Protein AF-A0A8T5R5Z3-F1 (afdb_monomer_lite)

Radius of gyration: 18.62 Å; chains: 1; bounding box: 39×28×59 Å

Secondary structure (DSSP, 8-state):
--GGGT-TT-----SPP-HHHHSPSS-HHHHHHHHH-S--TTTHHHHHHHHHHHHHHHHHS--EEEE--GGGT--TEEEE--HHHHHHHHHHHHHHHHHHTS-HHHHHHHHHHTTPPP-EEEEEEEEEEEEEETTTEEEEEEEEEEEEEEEE-

Sequence (153 aa):
MNEKNMFPDYQPKINPDSLEDYLKKPSEVYKILEEIGEPNINNLKTIVTNFLKHKNAAKNNPGSAQKGNVAIGADEDQYFPSEDELLVSELGKLILRVTGSYSKQQMKILKLKHQIKSQRLSYPEITFRHVDVMGSGRFFYAEKATLETKIEL

Structure (mmCIF, N/CA/C/O backbone):
data_AF-A0A8T5R5Z3-F1
#
_entry.id   AF-A0A8T5R5Z3-F1
#
loop_
_atom_site.group_PDB
_atom_site.i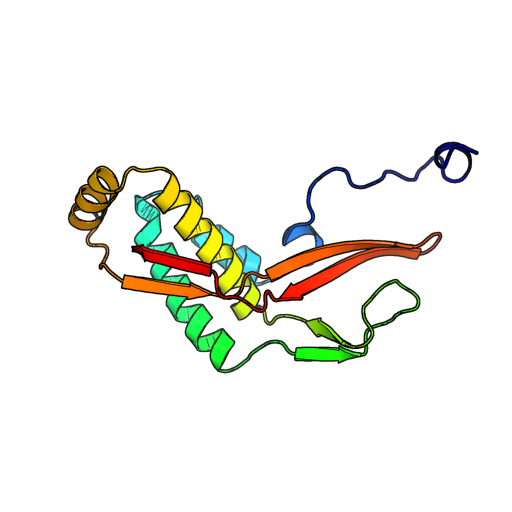d
_atom_site.type_symbol
_atom_site.label_atom_id
_atom_site.label_alt_id
_atom_site.label_comp_id
_atom_site.label_asym_id
_atom_site.label_entity_id
_atom_site.label_seq_id
_atom_site.pdbx_PDB_ins_code
_atom_site.Cartn_x
_atom_site.Cartn_y
_atom_site.Cartn_z
_atom_site.occupancy
_atom_site.B_iso_or_equiv
_atom_site.auth_seq_id
_atom_site.a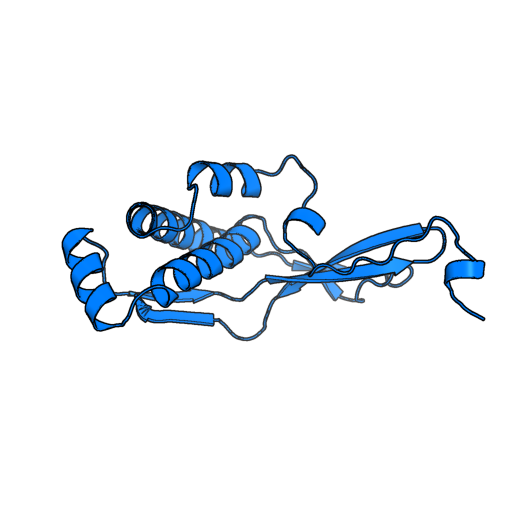uth_comp_id
_atom_site.auth_asym_id
_atom_site.auth_atom_id
_atom_site.pdbx_PDB_model_num
ATOM 1 N N . MET A 1 1 ? 0.159 12.268 -38.361 1.00 50.22 1 MET A N 1
ATOM 2 C CA . MET A 1 1 ? -0.213 10.847 -38.543 1.00 50.22 1 MET A CA 1
ATOM 3 C C . MET A 1 1 ? -0.906 10.396 -37.270 1.00 50.22 1 MET A C 1
ATOM 5 O O . MET A 1 1 ? -0.340 10.623 -36.213 1.00 50.22 1 MET A O 1
ATOM 9 N N . ASN A 1 2 ? -2.113 9.830 -37.347 1.00 51.88 2 ASN A N 1
ATOM 10 C CA . ASN A 1 2 ? -2.764 9.238 -36.173 1.00 51.88 2 ASN A CA 1
ATOM 11 C C . ASN A 1 2 ? -2.023 7.952 -35.792 1.00 51.88 2 ASN A C 1
ATOM 13 O O . ASN A 1 2 ? -1.857 7.087 -36.648 1.00 51.88 2 ASN A O 1
ATOM 17 N N . GLU A 1 3 ? -1.609 7.808 -34.533 1.00 52.06 3 GLU A N 1
ATOM 18 C CA . GLU A 1 3 ? -0.899 6.625 -34.008 1.00 52.06 3 GLU A CA 1
ATOM 19 C C . GLU A 1 3 ? -1.656 5.311 -34.283 1.00 52.06 3 GLU A C 1
ATOM 21 O O . GLU A 1 3 ? -1.045 4.290 -34.597 1.00 52.06 3 GLU A O 1
ATOM 26 N N . LYS A 1 4 ? -2.996 5.370 -34.319 1.00 52.75 4 LYS A N 1
ATOM 27 C CA . LYS A 1 4 ? -3.882 4.266 -34.733 1.00 52.75 4 LYS A CA 1
ATOM 28 C C . LYS A 1 4 ? -3.589 3.689 -36.123 1.00 52.75 4 LYS A C 1
ATOM 30 O O . LYS A 1 4 ? -3.895 2.528 -36.360 1.00 52.75 4 LYS A O 1
ATOM 35 N N . ASN A 1 5 ? -3.020 4.473 -37.039 1.00 57.84 5 ASN A N 1
ATOM 36 C CA . ASN A 1 5 ? -2.734 4.013 -38.400 1.00 57.84 5 ASN A CA 1
ATOM 37 C C . ASN A 1 5 ? -1.408 3.242 -38.507 1.00 57.84 5 ASN A C 1
ATOM 39 O O . ASN A 1 5 ? -1.186 2.600 -39.528 1.00 57.84 5 ASN A O 1
ATOM 43 N N . MET A 1 6 ? -0.527 3.313 -37.500 1.00 63.00 6 MET A N 1
ATOM 44 C CA . MET A 1 6 ? 0.753 2.585 -37.494 1.00 63.00 6 MET A CA 1
ATOM 45 C C . MET A 1 6 ? 0.687 1.271 -36.712 1.00 63.00 6 MET A C 1
ATOM 47 O O . MET A 1 6 ? 1.393 0.330 -37.060 1.00 63.00 6 MET A O 1
ATOM 51 N N . PHE A 1 7 ? -0.182 1.182 -35.701 1.00 67.25 7 PHE A N 1
ATOM 52 C CA . PHE A 1 7 ? -0.329 -0.006 -34.858 1.00 67.25 7 PHE A CA 1
ATOM 53 C C . PHE A 1 7 ? -1.818 -0.308 -34.635 1.00 67.25 7 PHE A C 1
ATOM 55 O O . PHE A 1 7 ? -2.384 0.114 -33.626 1.00 67.25 7 PHE A O 1
ATOM 62 N N . PRO A 1 8 ? -2.482 -0.999 -35.579 1.00 68.00 8 PRO A N 1
ATOM 63 C CA . PRO A 1 8 ? -3.931 -1.211 -35.532 1.00 68.00 8 PRO A CA 1
ATOM 64 C C . PRO A 1 8 ? -4.389 -2.017 -34.307 1.00 68.00 8 PRO A C 1
ATOM 66 O O . PRO A 1 8 ? -5.505 -1.815 -33.831 1.00 68.00 8 PRO A O 1
ATOM 69 N N . ASP A 1 9 ? -3.510 -2.860 -33.757 1.00 72.94 9 ASP A N 1
ATOM 70 C CA . ASP A 1 9 ? -3.786 -3.685 -32.575 1.00 72.94 9 ASP A CA 1
ATOM 71 C C . ASP A 1 9 ? -3.396 -3.007 -31.250 1.00 72.94 9 ASP A C 1
ATOM 73 O O . ASP A 1 9 ? -3.651 -3.546 -30.171 1.00 72.94 9 ASP A O 1
ATOM 77 N N . TYR A 1 10 ? -2.772 -1.823 -31.294 1.00 75.44 10 TYR A N 1
ATOM 78 C CA . TYR A 1 10 ? -2.370 -1.120 -30.080 1.00 75.44 10 TYR A CA 1
ATOM 79 C C . TYR A 1 10 ? -3.583 -0.489 -29.390 1.00 75.44 10 TYR A C 1
ATOM 81 O O . TYR A 1 10 ? -4.276 0.369 -29.945 1.00 75.44 10 TYR A O 1
ATOM 89 N N . GLN A 1 11 ? -3.805 -0.891 -28.139 1.00 79.69 11 GLN A N 1
ATOM 90 C CA . GLN A 1 11 ? -4.804 -0.297 -27.261 1.00 79.69 11 GLN A CA 1
ATOM 91 C C . GLN A 1 11 ? -4.110 0.396 -26.077 1.00 79.69 11 GLN A C 1
ATOM 93 O O . GLN A 1 11 ? -3.530 -0.285 -25.216 1.00 79.69 11 GLN A O 1
ATOM 98 N N . PRO A 1 12 ? -4.149 1.741 -26.006 1.00 79.69 12 PRO A N 1
ATOM 99 C CA . PRO A 1 12 ? -3.591 2.461 -24.871 1.00 79.69 12 PRO A CA 1
ATOM 100 C C . PRO A 1 12 ? -4.374 2.115 -23.603 1.00 79.69 12 PRO A C 1
ATOM 102 O O . PRO A 1 12 ? -5.599 1.954 -23.631 1.00 79.69 12 PRO A O 1
ATOM 105 N N . LYS A 1 13 ? -3.671 1.997 -22.474 1.00 84.19 13 LYS A N 1
ATOM 106 C CA . LYS A 1 13 ? -4.328 1.825 -21.178 1.00 84.19 13 LYS A CA 1
ATOM 107 C C . LYS A 1 13 ? -4.964 3.156 -20.789 1.00 84.19 13 LYS A C 1
ATOM 109 O O . LYS A 1 13 ? -4.286 4.171 -20.696 1.00 84.19 13 LYS A O 1
ATOM 114 N N . ILE A 1 1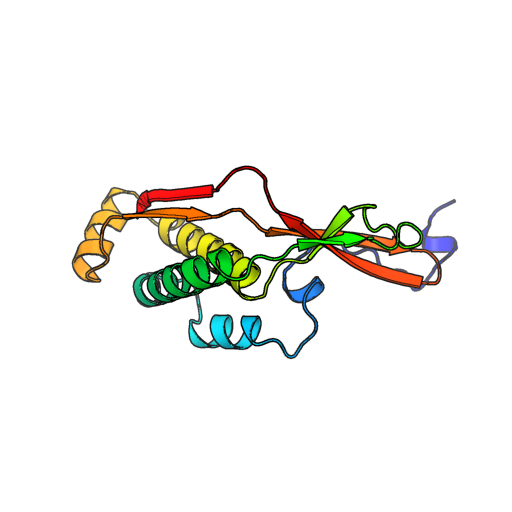4 ? -6.275 3.138 -20.571 1.00 84.56 14 ILE A N 1
ATOM 115 C CA . ILE A 1 14 ? -7.044 4.318 -20.139 1.00 84.56 14 ILE A CA 1
ATOM 116 C C . ILE A 1 14 ? -7.338 4.319 -18.636 1.00 84.56 14 ILE A C 1
ATOM 118 O O . ILE A 1 14 ? -7.691 5.351 -18.073 1.00 84.56 14 ILE A O 1
ATOM 122 N N . ASN A 1 15 ? -7.207 3.161 -17.989 1.00 87.12 15 ASN A N 1
ATOM 123 C CA . ASN A 1 15 ? -7.425 3.017 -16.556 1.00 87.12 15 ASN A CA 1
ATOM 124 C C . ASN A 1 15 ? -6.137 3.348 -15.789 1.00 87.12 15 ASN A C 1
ATOM 126 O O . ASN A 1 15 ? -5.055 3.099 -16.322 1.00 87.12 15 ASN A O 1
ATOM 130 N N . PRO A 1 16 ? -6.230 3.837 -14.540 1.00 88.94 16 PRO A N 1
ATOM 131 C CA . PRO A 1 16 ? -5.057 4.037 -13.695 1.00 88.94 16 PRO A CA 1
ATOM 132 C C . PRO A 1 16 ? -4.238 2.753 -13.520 1.00 88.94 16 PRO A C 1
ATOM 134 O O . PRO A 1 16 ? -4.798 1.652 -13.494 1.00 88.94 16 PRO A O 1
ATOM 137 N N . ASP A 1 17 ? -2.923 2.902 -13.375 1.00 93.00 17 ASP A N 1
ATOM 138 C CA . ASP A 1 17 ? -2.032 1.793 -13.042 1.00 93.00 17 ASP A CA 1
ATOM 139 C C . ASP A 1 17 ? -2.259 1.338 -11.602 1.00 93.00 17 ASP A C 1
ATOM 141 O O . ASP A 1 17 ? -2.442 2.138 -10.680 1.00 93.00 17 ASP A O 1
ATOM 145 N N . SER A 1 18 ? -2.270 0.025 -11.417 1.00 93.06 18 SER A N 1
ATOM 146 C CA . SER A 1 18 ? -2.660 -0.608 -10.166 1.00 93.06 18 SER A CA 1
ATOM 147 C C . SER A 1 18 ? -1.666 -1.682 -9.742 1.00 93.06 18 SER A C 1
ATOM 149 O O . SER A 1 18 ? -0.795 -2.099 -10.507 1.00 93.06 18 SER A O 1
ATOM 151 N N . LEU A 1 19 ? -1.837 -2.182 -8.517 1.00 94.06 19 LEU A N 1
ATOM 152 C CA . LEU A 1 19 ? -1.075 -3.328 -8.035 1.00 94.06 19 LEU A CA 1
ATOM 153 C C . LEU A 1 19 ? -1.223 -4.539 -8.974 1.00 94.06 19 LEU A C 1
ATOM 155 O O . LEU A 1 19 ? -0.255 -5.261 -9.170 1.00 94.06 19 LEU A O 1
ATOM 159 N N . GLU A 1 20 ? -2.408 -4.749 -9.561 1.00 91.88 20 GLU A N 1
ATOM 160 C CA . GLU A 1 20 ? -2.706 -5.821 -10.535 1.00 91.88 20 GLU A CA 1
ATOM 161 C C . GLU A 1 20 ? -1.895 -5.738 -11.817 1.00 91.88 20 GLU A C 1
ATOM 163 O O . GLU A 1 20 ? -1.594 -6.760 -12.429 1.00 91.88 20 GLU A O 1
ATOM 168 N N . ASP A 1 21 ? -1.516 -4.528 -12.203 1.00 92.06 21 ASP A N 1
ATOM 169 C CA . ASP A 1 21 ? -0.680 -4.318 -13.370 1.00 92.06 21 ASP A CA 1
ATOM 170 C C . ASP A 1 21 ? 0.799 -4.593 -13.071 1.00 92.06 21 ASP A C 1
ATOM 172 O O . ASP A 1 21 ? 1.528 -5.131 -13.906 1.00 92.06 21 ASP A O 1
ATOM 176 N N . TYR A 1 22 ? 1.240 -4.237 -11.862 1.00 93.75 22 TYR A N 1
ATOM 177 C CA . TYR A 1 22 ? 2.626 -4.385 -11.432 1.00 93.75 22 TYR A CA 1
ATOM 178 C C . TYR A 1 22 ? 2.974 -5.821 -11.005 1.00 93.75 22 TYR A C 1
ATOM 180 O O . TYR A 1 22 ? 3.994 -6.371 -11.426 1.00 93.75 22 TYR A O 1
ATOM 188 N N . LEU A 1 23 ? 2.138 -6.448 -10.172 1.00 92.00 23 LEU A N 1
ATOM 189 C CA . LEU A 1 23 ? 2.363 -7.801 -9.667 1.00 92.00 23 LEU A CA 1
ATOM 190 C C . LEU A 1 23 ? 1.730 -8.845 -10.589 1.00 92.00 23 LEU A C 1
ATOM 192 O O . LEU A 1 23 ? 0.518 -8.910 -10.779 1.00 92.00 23 LEU A O 1
ATOM 196 N N . LYS A 1 24 ? 2.555 -9.762 -11.094 1.00 82.44 24 LYS A N 1
ATOM 197 C CA . LYS A 1 24 ? 2.055 -10.950 -11.794 1.00 82.44 24 LYS A CA 1
ATOM 198 C C . LYS A 1 24 ? 1.504 -11.954 -10.782 1.00 82.44 24 LYS A C 1
ATOM 200 O O . LYS A 1 24 ? 2.117 -12.202 -9.746 1.00 82.44 24 LYS A O 1
ATOM 205 N N . LYS A 1 25 ? 0.366 -12.579 -11.094 1.00 74.31 25 LYS A N 1
ATOM 206 C CA . LYS A 1 25 ? -0.157 -13.701 -10.300 1.00 74.31 25 LYS A CA 1
ATOM 207 C C . LYS A 1 25 ? 0.676 -14.970 -10.560 1.00 74.31 25 LYS A C 1
ATOM 209 O O . LYS A 1 25 ? 1.035 -15.210 -11.715 1.00 74.31 25 LYS A O 1
ATOM 214 N N . PRO A 1 26 ? 0.930 -15.811 -9.540 1.00 81.31 26 PRO A N 1
ATOM 215 C CA . PRO A 1 26 ? 0.507 -15.683 -8.139 1.00 81.31 26 PRO A CA 1
ATOM 216 C C . PRO A 1 26 ? 1.490 -14.863 -7.271 1.00 81.31 26 PRO A C 1
ATOM 218 O O . PRO A 1 26 ? 2.698 -15.001 -7.416 1.00 81.31 26 PRO A O 1
ATOM 221 N N . SER A 1 27 ? 0.969 -14.073 -6.322 1.00 89.19 27 SER A N 1
ATOM 222 C CA . SER A 1 27 ? 1.746 -13.396 -5.263 1.00 89.19 27 SER A CA 1
ATOM 223 C C . SER A 1 27 ? 1.030 -13.543 -3.918 1.00 89.19 27 SER A C 1
ATOM 225 O O . SER A 1 27 ? -0.205 -13.557 -3.872 1.00 89.19 27 SER A O 1
ATOM 227 N N . GLU A 1 28 ? 1.795 -13.644 -2.827 1.00 90.44 28 GLU A N 1
ATOM 228 C CA . GLU A 1 28 ? 1.264 -13.694 -1.456 1.00 90.44 28 GLU A CA 1
ATOM 229 C C . GLU A 1 28 ? 0.493 -12.419 -1.092 1.00 90.44 28 GLU A C 1
ATOM 231 O O . GLU A 1 28 ? -0.461 -12.474 -0.316 1.00 90.44 28 GLU A O 1
ATOM 236 N N . VAL A 1 29 ? 0.828 -11.287 -1.723 1.00 93.19 29 VAL A N 1
ATOM 237 C CA . VAL A 1 29 ? 0.113 -10.017 -1.545 1.00 93.19 29 VAL A CA 1
ATOM 238 C C . VAL A 1 29 ? -1.375 -10.181 -1.863 1.00 93.19 29 VAL A C 1
ATOM 240 O O . VAL A 1 29 ? -2.219 -9.764 -1.072 1.00 93.19 29 VAL A O 1
ATOM 243 N N . TYR A 1 30 ? -1.718 -10.843 -2.975 1.00 92.94 30 TYR A N 1
ATOM 244 C CA . TYR A 1 30 ? -3.122 -11.068 -3.335 1.00 92.94 30 TYR A CA 1
ATOM 245 C C . TYR A 1 30 ? -3.832 -11.990 -2.359 1.00 92.94 30 TYR A C 1
ATOM 247 O O . TYR A 1 30 ? -4.961 -11.697 -1.986 1.00 92.94 30 TYR A O 1
ATOM 255 N N . LYS A 1 31 ? -3.169 -13.059 -1.903 1.00 92.38 31 LYS A N 1
ATOM 256 C CA . LYS A 1 31 ? -3.766 -13.995 -0.943 1.00 92.38 31 LYS A CA 1
ATOM 257 C C . LYS A 1 31 ? -4.162 -13.277 0.344 1.00 92.38 31 LYS A C 1
ATOM 259 O O . LYS A 1 31 ? -5.289 -13.412 0.801 1.00 92.38 31 LYS A O 1
ATOM 264 N N . ILE A 1 32 ? -3.267 -12.446 0.877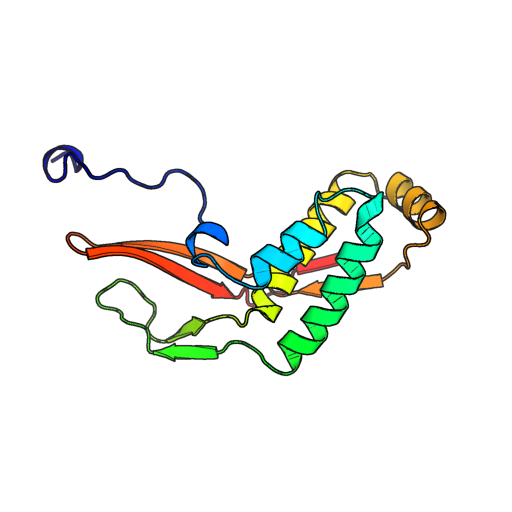 1.00 93.50 32 ILE A N 1
ATOM 265 C CA . ILE A 1 32 ? -3.522 -11.687 2.107 1.00 93.50 32 ILE A CA 1
ATOM 266 C C . ILE A 1 32 ? -4.647 -10.663 1.902 1.00 93.50 32 ILE A C 1
ATOM 268 O O . ILE A 1 32 ? -5.512 -10.519 2.765 1.00 93.50 32 ILE A O 1
ATOM 272 N N . LEU A 1 33 ? -4.664 -9.951 0.769 1.00 93.88 33 LEU A N 1
ATOM 273 C CA . LEU A 1 33 ? -5.735 -8.996 0.465 1.00 93.88 33 LEU A CA 1
ATOM 274 C C . LEU A 1 33 ? -7.098 -9.692 0.301 1.00 93.88 33 LEU A C 1
ATOM 276 O O . LEU A 1 33 ? -8.102 -9.183 0.800 1.00 93.88 33 LEU A O 1
ATOM 280 N N . GLU A 1 34 ? -7.136 -10.864 -0.335 1.00 92.56 34 GLU A N 1
ATOM 281 C CA . GLU A 1 34 ? -8.345 -11.683 -0.488 1.00 92.56 34 GLU A CA 1
ATOM 282 C C . GLU A 1 34 ? -8.850 -12.225 0.861 1.00 92.56 34 GLU A C 1
ATOM 284 O O . GLU A 1 34 ? -10.047 -12.141 1.137 1.00 92.56 34 GLU A O 1
ATOM 289 N N . GLU A 1 35 ? -7.959 -12.706 1.736 1.00 92.31 35 GLU A N 1
ATOM 290 C CA . GLU A 1 35 ? -8.301 -13.186 3.088 1.00 92.31 35 GLU A CA 1
ATOM 291 C C . GLU A 1 35 ? -8.916 -12.093 3.974 1.00 92.31 35 GLU A C 1
ATOM 293 O O . GLU A 1 35 ? -9.785 -12.363 4.806 1.00 92.31 35 GLU A O 1
ATOM 298 N N . ILE A 1 36 ? -8.470 -10.847 3.807 1.00 91.12 36 ILE A N 1
ATOM 299 C CA . ILE A 1 36 ? -9.011 -9.687 4.524 1.00 91.12 36 ILE A CA 1
ATOM 300 C C . ILE A 1 36 ? -10.408 -9.316 4.006 1.00 91.12 36 ILE A C 1
ATOM 302 O O . ILE A 1 36 ? -11.263 -8.886 4.790 1.00 91.12 36 ILE A O 1
ATOM 306 N N . GLY A 1 37 ? -10.643 -9.491 2.705 1.00 89.50 37 GLY A N 1
ATOM 307 C CA . GLY A 1 37 ? -11.912 -9.211 2.046 1.00 89.50 37 GLY A CA 1
ATOM 308 C C . GLY A 1 37 ? -12.207 -7.718 1.876 1.00 89.50 37 GLY A C 1
ATOM 309 O O . GLY A 1 37 ? -11.320 -6.864 1.870 1.00 89.50 37 GLY A O 1
ATOM 310 N N . GLU A 1 38 ? -13.489 -7.386 1.713 1.00 91.06 38 GLU A N 1
ATOM 311 C CA . GLU A 1 38 ? -13.902 -6.021 1.379 1.00 91.06 38 GLU A CA 1
ATOM 312 C C . GLU A 1 38 ? -13.592 -4.993 2.490 1.00 91.06 38 GLU A C 1
ATOM 314 O O . GLU A 1 38 ? -13.735 -5.291 3.686 1.00 91.06 38 GLU A O 1
ATOM 319 N N . PRO A 1 39 ? -13.243 -3.744 2.117 1.00 92.38 39 PRO A N 1
ATOM 320 C CA . PRO A 1 39 ? -13.003 -2.663 3.065 1.00 92.38 39 PRO A CA 1
ATOM 321 C C . PRO A 1 39 ? -14.314 -2.182 3.692 1.00 92.38 39 PRO A C 1
ATOM 323 O O . PRO A 1 39 ? -14.985 -1.289 3.178 1.00 92.38 39 PRO A O 1
ATOM 326 N N . ASN A 1 40 ? -14.652 -2.734 4.853 1.00 92.75 40 ASN A N 1
ATOM 327 C CA . ASN A 1 40 ? -15.790 -2.309 5.663 1.00 92.75 40 ASN A CA 1
ATOM 328 C C . ASN A 1 40 ? -15.402 -2.171 7.146 1.00 92.75 40 ASN A C 1
ATOM 330 O O . ASN A 1 40 ? -14.336 -2.610 7.585 1.00 92.75 40 ASN A O 1
ATOM 334 N N . ILE A 1 41 ? -16.285 -1.563 7.943 1.00 93.50 41 ILE A N 1
ATOM 335 C CA . ILE A 1 41 ? -16.023 -1.312 9.366 1.00 93.50 41 ILE A CA 1
ATOM 336 C C . ILE A 1 41 ? -15.844 -2.594 10.198 1.00 93.50 41 ILE A C 1
ATOM 338 O O . ILE A 1 41 ? -15.077 -2.585 11.161 1.00 93.50 41 ILE A O 1
ATOM 342 N N . ASN A 1 42 ? -16.490 -3.702 9.820 1.00 92.12 42 ASN A N 1
ATOM 343 C CA . ASN A 1 42 ? -16.353 -4.982 10.522 1.00 92.12 42 ASN A CA 1
ATOM 344 C C . ASN A 1 42 ? -14.946 -5.567 10.332 1.00 92.12 42 ASN A C 1
ATOM 346 O O . ASN A 1 42 ? -14.389 -6.138 11.268 1.00 92.12 42 ASN A O 1
ATOM 350 N N . ASN A 1 43 ? -14.352 -5.349 9.155 1.00 93.88 43 ASN A N 1
ATOM 351 C CA . ASN A 1 43 ? -13.012 -5.816 8.804 1.00 93.88 43 ASN A CA 1
ATOM 352 C C . ASN A 1 43 ? -11.900 -4.841 9.222 1.00 93.88 43 ASN A C 1
ATOM 354 O O . ASN A 1 43 ? -10.731 -5.221 9.227 1.00 93.88 43 ASN A O 1
ATOM 358 N N . LEU A 1 44 ? -12.225 -3.605 9.626 1.00 94.31 44 LEU A N 1
ATOM 359 C CA . LEU A 1 44 ? -11.232 -2.563 9.922 1.00 94.31 44 LEU A CA 1
ATOM 360 C C . LEU A 1 44 ? -10.181 -3.000 10.951 1.00 94.31 44 LEU A C 1
ATOM 362 O O . LEU A 1 44 ? -9.000 -2.706 10.788 1.00 94.31 44 LEU A O 1
ATOM 366 N N . LYS A 1 45 ? -10.584 -3.741 11.989 1.00 93.44 45 LYS A N 1
ATOM 367 C CA . LYS A 1 45 ? -9.645 -4.278 12.984 1.00 93.44 45 LYS A CA 1
ATOM 368 C C . LYS A 1 45 ? -8.634 -5.236 12.344 1.00 93.44 45 LYS A C 1
ATOM 370 O O . LYS A 1 45 ? -7.442 -5.112 12.605 1.00 93.44 45 LYS A O 1
ATOM 375 N N . THR A 1 46 ? -9.097 -6.137 11.481 1.00 94.88 46 THR A N 1
ATOM 376 C CA . THR A 1 46 ? -8.259 -7.094 10.743 1.00 94.88 46 THR A CA 1
ATOM 377 C C . THR A 1 46 ? -7.318 -6.385 9.771 1.00 94.88 46 THR A C 1
ATOM 379 O O . THR A 1 46 ? -6.127 -6.698 9.742 1.00 94.88 46 THR A O 1
ATOM 382 N N . ILE A 1 47 ? -7.819 -5.387 9.033 1.00 96.25 47 ILE A N 1
ATOM 383 C CA . ILE A 1 47 ? -7.008 -4.566 8.120 1.00 96.25 47 ILE A CA 1
ATOM 384 C C . ILE A 1 47 ? -5.878 -3.886 8.906 1.00 96.25 47 ILE A C 1
ATOM 386 O O . ILE A 1 47 ? -4.711 -3.978 8.537 1.00 96.25 47 ILE A O 1
ATOM 390 N N . VAL A 1 48 ? -6.207 -3.259 10.038 1.00 95.81 48 VAL A N 1
ATOM 391 C CA . VAL A 1 48 ? -5.244 -2.569 10.905 1.00 95.81 48 VAL A CA 1
ATOM 392 C C . VAL A 1 48 ? -4.209 -3.525 11.506 1.00 95.81 48 VAL A C 1
ATOM 394 O O . VAL A 1 48 ? -3.028 -3.185 11.578 1.00 95.81 48 VAL A O 1
ATOM 397 N N . THR A 1 49 ? -4.618 -4.717 11.943 1.00 95.12 49 THR A N 1
ATOM 398 C CA . THR A 1 49 ? -3.688 -5.719 12.480 1.00 95.12 49 THR A CA 1
ATOM 399 C C . THR A 1 49 ? -2.690 -6.178 11.419 1.00 95.12 49 THR A C 1
ATOM 401 O O . THR A 1 49 ? -1.490 -6.204 11.697 1.00 95.12 49 THR A O 1
ATOM 404 N N . ASN A 1 50 ? -3.156 -6.476 10.202 1.00 97.00 50 ASN A N 1
ATOM 405 C CA . ASN A 1 50 ? -2.269 -6.832 9.094 1.00 97.00 50 ASN A CA 1
ATOM 406 C C . ASN A 1 50 ? -1.362 -5.662 8.705 1.00 97.00 50 ASN A C 1
ATOM 408 O O . ASN A 1 50 ? -0.160 -5.855 8.548 1.00 97.00 50 ASN A O 1
ATOM 412 N N . PHE A 1 51 ? -1.894 -4.439 8.665 1.00 97.25 51 PHE A N 1
ATOM 413 C CA . PHE A 1 51 ? -1.101 -3.243 8.392 1.00 97.25 51 PHE A CA 1
ATOM 414 C C . PHE A 1 51 ? 0.075 -3.119 9.368 1.00 97.25 51 PHE A C 1
ATOM 416 O O . PHE A 1 51 ? 1.210 -2.930 8.947 1.00 97.25 51 PHE A O 1
ATOM 423 N N . LEU A 1 52 ? -0.164 -3.270 10.675 1.00 96.69 52 LEU A N 1
ATOM 424 C CA . LEU A 1 52 ? 0.895 -3.173 11.684 1.00 96.69 52 LEU A CA 1
ATOM 425 C C . LEU A 1 52 ? 1.918 -4.313 11.578 1.00 96.69 52 LEU A C 1
ATOM 427 O O . LEU A 1 52 ? 3.115 -4.075 11.745 1.00 96.69 52 LEU A O 1
ATOM 431 N N . LYS A 1 53 ? 1.460 -5.537 11.286 1.00 96.50 53 LYS A N 1
ATOM 432 C CA . LYS A 1 53 ? 2.327 -6.702 11.061 1.00 96.50 53 LYS A CA 1
ATOM 433 C C . LYS A 1 53 ? 3.278 -6.450 9.888 1.00 96.50 53 LYS A C 1
ATOM 435 O O . LYS A 1 53 ? 4.493 -6.514 10.069 1.00 96.50 53 LYS A O 1
ATOM 440 N N . HIS A 1 54 ? 2.728 -6.105 8.727 1.00 97.56 54 HIS A N 1
ATOM 441 C CA . HIS A 1 54 ? 3.502 -5.883 7.508 1.00 97.56 54 HIS A CA 1
ATOM 442 C C . HIS A 1 54 ? 4.331 -4.598 7.577 1.00 97.56 54 HIS A C 1
ATOM 444 O O . HIS A 1 54 ? 5.450 -4.576 7.085 1.00 97.56 54 HIS A O 1
ATOM 450 N N . LYS A 1 55 ? 3.887 -3.560 8.301 1.00 97.06 55 LYS A N 1
ATOM 451 C CA . LYS A 1 55 ? 4.698 -2.351 8.534 1.00 97.06 55 LYS A CA 1
ATOM 452 C C . LYS A 1 55 ? 5.998 -2.664 9.269 1.00 97.06 55 LYS A C 1
ATOM 454 O O . LYS A 1 55 ? 7.047 -2.125 8.923 1.00 97.06 55 LYS A O 1
ATOM 459 N N . ASN A 1 56 ? 5.944 -3.537 10.271 1.00 96.38 56 ASN A N 1
ATOM 460 C CA . ASN A 1 56 ? 7.149 -3.964 10.978 1.00 96.38 56 ASN A CA 1
ATOM 461 C C . ASN A 1 56 ? 8.052 -4.831 10.092 1.00 96.38 56 ASN A C 1
ATOM 463 O O . ASN A 1 56 ? 9.269 -4.668 10.134 1.00 96.38 56 ASN A O 1
ATOM 467 N N . ALA A 1 57 ? 7.471 -5.715 9.279 1.00 96.31 57 ALA A N 1
ATOM 468 C CA . ALA A 1 57 ? 8.224 -6.554 8.351 1.00 96.31 57 ALA A CA 1
ATOM 469 C C . ALA A 1 57 ? 8.909 -5.724 7.247 1.00 96.31 57 ALA A C 1
ATOM 471 O O . ALA A 1 57 ? 10.122 -5.830 7.081 1.00 96.31 57 ALA A O 1
ATOM 472 N N . ALA A 1 58 ? 8.188 -4.788 6.623 1.00 96.00 58 ALA A N 1
ATOM 473 C CA . ALA A 1 58 ? 8.707 -3.830 5.645 1.00 96.00 58 ALA A CA 1
ATOM 474 C C . ALA A 1 58 ? 9.865 -2.984 6.192 1.00 96.00 58 ALA A C 1
ATOM 476 O O . ALA A 1 58 ? 10.806 -2.673 5.472 1.00 96.00 58 ALA A O 1
ATOM 477 N N . LYS A 1 59 ? 9.831 -2.621 7.481 1.00 94.69 59 LYS A N 1
ATOM 478 C CA . LYS A 1 59 ? 10.941 -1.900 8.121 1.00 94.69 59 LYS A CA 1
ATOM 479 C C . LYS A 1 59 ? 12.215 -2.749 8.201 1.00 94.69 59 LYS A C 1
ATOM 481 O O . LYS A 1 59 ? 13.310 -2.204 8.105 1.00 94.69 59 LYS A O 1
ATOM 486 N N . ASN A 1 60 ? 12.069 -4.055 8.416 1.00 95.38 60 ASN A N 1
ATOM 487 C CA . ASN A 1 60 ? 13.193 -4.981 8.549 1.00 95.38 60 ASN A CA 1
ATOM 488 C C . ASN A 1 60 ? 13.706 -5.477 7.191 1.00 95.38 60 ASN A C 1
ATOM 490 O O . ASN A 1 60 ? 14.886 -5.791 7.072 1.00 95.38 60 ASN A O 1
ATOM 494 N N . ASN A 1 61 ? 12.829 -5.548 6.188 1.00 94.56 61 ASN A N 1
ATOM 495 C CA . ASN A 1 61 ? 13.147 -5.966 4.828 1.00 94.56 61 ASN A CA 1
ATOM 496 C C . ASN A 1 61 ? 12.525 -4.995 3.806 1.00 94.56 61 ASN A C 1
ATOM 498 O O . ASN A 1 61 ? 11.523 -5.324 3.155 1.00 94.56 61 ASN A O 1
ATOM 502 N N . PRO A 1 62 ? 13.059 -3.764 3.712 1.00 95.50 62 PRO A N 1
ATOM 503 C CA . PRO A 1 62 ? 12.567 -2.792 2.753 1.00 95.50 62 PRO A CA 1
ATOM 504 C C . PRO A 1 62 ? 12.989 -3.183 1.337 1.00 95.50 62 PRO A C 1
ATOM 506 O O . PRO A 1 62 ? 14.049 -3.774 1.121 1.00 95.50 62 PRO A O 1
ATOM 509 N N . GLY A 1 63 ? 12.180 -2.788 0.363 1.00 95.19 63 GLY A N 1
ATOM 510 C CA . GLY A 1 63 ? 12.574 -2.757 -1.032 1.00 95.19 63 GLY A CA 1
ATOM 511 C C . GLY A 1 63 ? 13.735 -1.797 -1.272 1.00 95.19 63 GLY A C 1
ATOM 512 O O . GLY A 1 63 ? 14.073 -0.953 -0.433 1.00 95.19 63 GLY A O 1
ATOM 513 N N . SER A 1 64 ? 14.344 -1.910 -2.444 1.00 96.06 64 SER A N 1
ATOM 514 C CA . SER A 1 64 ? 15.563 -1.185 -2.789 1.00 96.06 64 SER A CA 1
ATOM 515 C C . SER A 1 64 ? 15.492 -0.582 -4.185 1.00 96.06 64 SER A C 1
ATOM 517 O O . SER A 1 64 ? 14.786 -1.075 -5.066 1.00 96.06 64 SER A O 1
ATOM 519 N N . ALA A 1 65 ? 16.241 0.504 -4.377 1.00 95.69 65 ALA A N 1
ATOM 520 C CA . ALA A 1 65 ? 16.556 0.991 -5.709 1.00 95.69 65 ALA A CA 1
ATOM 521 C C . ALA A 1 65 ? 17.572 0.046 -6.357 1.00 95.69 65 ALA A C 1
ATOM 523 O O . ALA A 1 65 ? 18.548 -0.365 -5.722 1.00 95.69 65 ALA A O 1
ATOM 524 N N . GLN A 1 66 ? 17.321 -0.320 -7.606 1.00 95.69 66 GLN A N 1
ATOM 525 C CA . GLN A 1 66 ? 18.197 -1.164 -8.405 1.00 95.69 66 GLN A CA 1
ATOM 526 C C . GLN A 1 66 ? 18.317 -0.567 -9.801 1.00 95.69 66 GLN A C 1
ATOM 528 O O . GLN A 1 66 ? 17.434 0.160 -10.254 1.00 95.69 66 GLN A O 1
ATOM 533 N N . LYS A 1 67 ? 19.397 -0.918 -10.505 1.00 96.31 67 LYS A N 1
ATOM 534 C CA . LYS A 1 67 ? 19.626 -0.418 -11.857 1.00 96.31 67 LYS A CA 1
ATOM 535 C C . LYS A 1 67 ? 18.473 -0.815 -12.780 1.00 96.31 67 LYS A C 1
ATOM 537 O O . LYS A 1 67 ? 18.289 -2.000 -13.065 1.00 96.31 67 LYS A O 1
ATOM 542 N N . GLY A 1 68 ? 17.726 0.171 -13.265 1.00 92.38 68 GLY A N 1
ATOM 543 C CA . GLY A 1 68 ? 16.638 -0.050 -14.206 1.00 92.38 68 GLY A CA 1
ATOM 544 C C . GLY A 1 68 ? 17.134 -0.195 -15.643 1.00 92.38 68 GLY A C 1
ATOM 545 O O . GLY A 1 68 ? 18.215 0.262 -16.025 1.00 92.38 68 GLY A O 1
ATOM 546 N N . ASN A 1 69 ? 16.323 -0.846 -16.475 1.00 92.88 69 ASN A N 1
ATOM 547 C CA . ASN A 1 69 ? 16.567 -0.887 -17.909 1.00 92.88 69 ASN A CA 1
ATOM 548 C C . ASN A 1 69 ? 15.957 0.354 -18.583 1.00 92.88 69 ASN A C 1
ATOM 550 O O . ASN A 1 69 ? 14.799 0.355 -19.002 1.00 92.88 69 ASN A O 1
ATOM 554 N N . VAL A 1 70 ? 16.766 1.407 -18.705 1.00 93.31 70 VAL A N 1
ATOM 555 C CA . VAL A 1 70 ? 16.361 2.691 -19.304 1.00 93.31 70 VAL A CA 1
ATOM 556 C C . VAL A 1 70 ? 15.890 2.532 -20.757 1.00 93.31 70 VAL A C 1
ATOM 558 O O . VAL A 1 70 ? 15.008 3.262 -21.201 1.00 93.31 70 VAL A O 1
ATOM 561 N N . ALA A 1 71 ? 16.388 1.526 -21.491 1.00 90.88 71 ALA A N 1
ATOM 562 C CA . ALA A 1 71 ? 15.963 1.264 -22.870 1.00 90.88 71 ALA A CA 1
ATOM 563 C C . ALA A 1 71 ? 14.485 0.847 -22.986 1.00 90.88 71 ALA A C 1
ATOM 565 O O . ALA A 1 71 ? 13.899 0.970 -24.059 1.00 90.88 71 ALA A O 1
ATOM 566 N N . ILE A 1 72 ? 13.879 0.376 -21.890 1.00 91.38 72 ILE A N 1
ATOM 567 C CA . ILE A 1 72 ? 12.444 0.066 -21.801 1.00 91.38 72 ILE A CA 1
ATOM 568 C C . ILE A 1 72 ? 11.690 1.034 -20.870 1.00 91.38 72 ILE A C 1
ATOM 570 O O . ILE A 1 72 ? 10.583 0.736 -20.423 1.00 91.38 72 ILE A O 1
ATOM 574 N N . GLY A 1 73 ? 12.273 2.203 -20.582 1.00 90.69 73 GLY A N 1
ATOM 575 C CA . GLY A 1 73 ? 11.615 3.290 -19.850 1.00 90.69 73 GLY A CA 1
ATOM 576 C C . GLY A 1 73 ? 11.621 3.175 -18.323 1.00 90.69 73 GLY A C 1
ATOM 577 O O . GLY A 1 73 ? 10.861 3.888 -17.663 1.00 90.69 73 GLY A O 1
ATOM 578 N N . ALA A 1 74 ? 12.445 2.295 -17.749 1.00 94.25 74 ALA A N 1
ATOM 579 C CA . ALA A 1 74 ? 12.720 2.313 -16.312 1.00 94.25 74 ALA A CA 1
ATOM 580 C C . ALA A 1 74 ? 13.580 3.534 -15.946 1.00 94.25 74 ALA A C 1
ATOM 582 O O . ALA A 1 74 ? 14.359 4.007 -16.777 1.00 94.25 74 ALA A O 1
ATOM 583 N N . ASP A 1 75 ? 13.490 4.002 -14.702 1.00 94.56 75 ASP A N 1
ATOM 584 C CA . ASP A 1 75 ? 14.462 4.976 -14.190 1.00 94.56 75 ASP A CA 1
ATOM 585 C C . ASP A 1 75 ? 15.843 4.327 -14.022 1.00 94.56 75 ASP A C 1
ATOM 587 O O . ASP A 1 75 ? 15.954 3.104 -13.911 1.00 94.56 75 ASP A O 1
ATOM 591 N N . GLU A 1 76 ? 16.909 5.132 -13.998 1.00 95.38 76 GLU A N 1
ATOM 592 C CA . GLU A 1 76 ? 18.265 4.611 -13.767 1.00 95.38 76 GLU A CA 1
ATOM 593 C C . GLU A 1 76 ? 18.348 3.877 -12.420 1.00 95.38 76 GLU A C 1
ATOM 595 O O . GLU A 1 76 ? 18.824 2.743 -12.377 1.00 95.38 76 GLU A O 1
ATOM 600 N N . ASP A 1 77 ? 17.764 4.470 -11.374 1.00 95.38 77 ASP A N 1
ATOM 601 C CA . ASP A 1 77 ? 17.609 3.900 -10.033 1.00 95.38 77 ASP A CA 1
ATOM 602 C C . ASP A 1 77 ? 16.145 3.504 -9.772 1.00 95.38 77 ASP A C 1
ATOM 604 O O . ASP A 1 77 ? 15.446 4.083 -8.937 1.00 95.38 77 ASP A O 1
ATOM 608 N N . GLN A 1 78 ? 15.657 2.510 -10.513 1.00 97.12 78 GLN A N 1
ATOM 609 C CA . GLN A 1 78 ? 14.285 2.027 -10.397 1.00 97.12 78 GLN A CA 1
ATOM 610 C C . GLN A 1 78 ? 14.028 1.391 -9.024 1.00 97.12 78 GLN A C 1
ATOM 612 O O . GLN A 1 78 ? 14.754 0.499 -8.582 1.00 97.12 78 GLN A O 1
ATOM 617 N N . TYR A 1 79 ? 12.952 1.808 -8.359 1.00 97.19 79 TYR A N 1
ATOM 618 C CA . TYR A 1 79 ? 12.558 1.236 -7.076 1.00 97.19 79 TYR A CA 1
ATOM 619 C C . TYR A 1 79 ? 11.805 -0.089 -7.238 1.00 97.19 79 TYR A C 1
ATOM 621 O O . TYR A 1 79 ? 10.881 -0.192 -8.049 1.00 97.19 79 TYR A O 1
ATOM 629 N N . PHE A 1 80 ? 12.179 -1.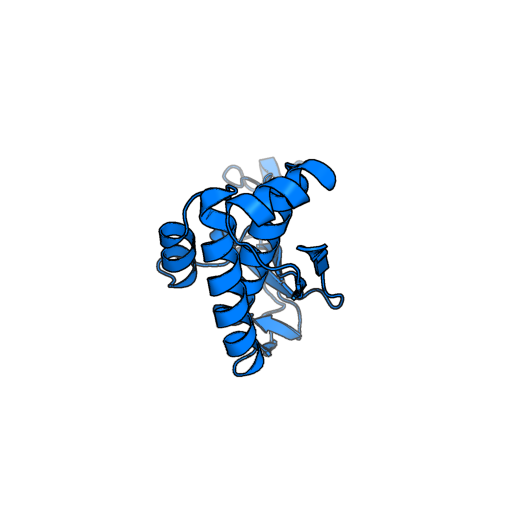077 -6.421 1.00 96.19 80 PHE A N 1
ATOM 630 C CA . PHE A 1 80 ? 11.530 -2.382 -6.322 1.00 96.19 80 PHE A CA 1
ATOM 631 C C . PHE A 1 80 ? 11.040 -2.593 -4.880 1.00 96.19 80 PHE A C 1
ATOM 633 O O . PHE A 1 80 ? 11.846 -2.965 -4.021 1.00 96.19 80 PHE A O 1
ATOM 640 N N . PRO A 1 81 ? 9.752 -2.329 -4.582 1.00 96.62 81 PRO A N 1
ATOM 641 C CA . PRO A 1 81 ? 9.192 -2.503 -3.243 1.00 96.62 81 PRO A CA 1
ATOM 642 C C . PRO A 1 81 ? 9.198 -3.974 -2.823 1.00 96.62 81 PRO A C 1
ATOM 644 O O . PRO A 1 81 ? 9.009 -4.867 -3.654 1.00 96.62 81 PRO A O 1
ATOM 647 N N . SER A 1 82 ? 9.351 -4.227 -1.522 1.00 96.12 82 SER A N 1
ATOM 648 C CA . SER A 1 82 ? 9.092 -5.563 -0.978 1.00 96.12 82 SER A CA 1
ATOM 649 C C . SER A 1 82 ? 7.587 -5.856 -0.930 1.00 96.12 82 SER A C 1
ATOM 651 O O . SER A 1 82 ? 6.758 -4.942 -0.943 1.00 96.12 82 SER A O 1
ATOM 653 N N . GLU A 1 83 ? 7.204 -7.135 -0.852 1.00 95.81 83 GLU A N 1
ATOM 654 C CA . GLU A 1 83 ? 5.787 -7.516 -0.722 1.00 95.81 83 GLU A CA 1
ATOM 655 C C . GLU A 1 83 ? 5.133 -6.877 0.513 1.00 95.81 83 GLU A C 1
ATOM 657 O O . GLU A 1 83 ? 3.986 -6.431 0.455 1.00 95.81 83 GLU A O 1
ATOM 662 N N . ASP A 1 84 ? 5.880 -6.756 1.613 1.00 97.00 84 ASP A N 1
ATOM 663 C CA . ASP A 1 84 ? 5.412 -6.090 2.826 1.00 97.00 84 ASP A CA 1
ATOM 664 C C . ASP A 1 84 ? 5.146 -4.594 2.606 1.00 97.00 84 ASP A C 1
ATOM 666 O O . ASP A 1 84 ? 4.175 -4.063 3.139 1.00 97.00 84 ASP A O 1
ATOM 670 N N . GLU A 1 85 ? 5.961 -3.897 1.809 1.00 97.25 85 GLU A N 1
ATOM 671 C CA . GLU A 1 85 ? 5.720 -2.486 1.479 1.00 97.25 85 GLU A CA 1
ATOM 672 C C . GLU A 1 85 ? 4.488 -2.299 0.595 1.00 97.25 85 GLU A C 1
ATOM 674 O O . GLU A 1 85 ? 3.702 -1.374 0.826 1.00 97.25 85 GLU A O 1
ATOM 679 N N . LEU A 1 86 ? 4.281 -3.202 -0.368 1.00 97.19 86 LEU A N 1
ATOM 680 C CA . LEU A 1 86 ? 3.067 -3.229 -1.184 1.00 97.19 86 LEU A CA 1
ATOM 681 C C . LEU A 1 86 ? 1.831 -3.427 -0.300 1.00 97.19 86 LEU A C 1
ATOM 683 O O . LEU A 1 86 ? 0.879 -2.650 -0.389 1.00 97.19 86 LEU A O 1
ATOM 687 N N . LEU A 1 87 ? 1.872 -4.399 0.616 1.00 97.38 87 LEU A N 1
ATOM 688 C CA . LEU A 1 87 ? 0.791 -4.647 1.571 1.00 97.38 87 LEU A CA 1
ATOM 689 C C . LEU A 1 87 ? 0.541 -3.447 2.480 1.00 97.38 87 LEU A C 1
ATOM 691 O O . LEU A 1 87 ? -0.606 -3.069 2.686 1.00 97.38 87 LEU A O 1
ATOM 695 N N . VAL A 1 88 ? 1.582 -2.813 3.012 1.00 97.69 88 VAL A N 1
ATOM 696 C CA . VAL A 1 88 ? 1.436 -1.622 3.860 1.00 97.69 88 VAL A CA 1
ATOM 697 C C . VAL A 1 88 ? 0.742 -0.489 3.109 1.00 97.69 88 VAL A C 1
ATOM 699 O O . VAL A 1 88 ? -0.175 0.125 3.661 1.00 97.69 88 VAL A O 1
ATOM 702 N N . SER A 1 89 ? 1.138 -0.237 1.859 1.00 97.62 89 SER A N 1
ATOM 703 C CA . SER A 1 89 ? 0.514 0.779 1.010 1.00 97.62 89 SER A CA 1
ATOM 704 C C . SER A 1 89 ? -0.959 0.469 0.741 1.00 97.62 89 SER A C 1
ATOM 706 O O . SER A 1 89 ? -1.826 1.306 1.003 1.00 97.62 89 SER A O 1
ATOM 708 N N . GLU A 1 90 ? -1.269 -0.749 0.294 1.00 97.25 90 GLU A N 1
ATOM 709 C CA . GLU A 1 90 ? -2.643 -1.134 -0.038 1.00 97.25 90 GLU A CA 1
ATOM 710 C C . GLU A 1 90 ? -3.545 -1.208 1.198 1.00 97.25 90 GLU A C 1
ATOM 712 O O . GLU A 1 90 ? -4.644 -0.653 1.202 1.00 97.25 90 GLU A O 1
ATOM 717 N N . LEU A 1 91 ? -3.074 -1.789 2.302 1.00 97.50 91 LEU A N 1
ATOM 718 C CA . LEU A 1 91 ? -3.821 -1.817 3.560 1.00 97.50 91 LEU A CA 1
ATOM 719 C C . LEU A 1 91 ? -4.042 -0.404 4.106 1.00 97.50 91 LEU A C 1
ATOM 721 O O . LEU A 1 91 ? -5.130 -0.107 4.597 1.00 97.50 91 LEU A O 1
ATOM 725 N N . GLY A 1 92 ? -3.059 0.490 3.977 1.00 97.00 92 GLY A N 1
ATOM 726 C CA . GLY A 1 92 ? -3.208 1.905 4.313 1.00 97.00 92 GLY A CA 1
ATOM 727 C C . GLY A 1 92 ? -4.338 2.574 3.521 1.00 97.00 92 GLY A C 1
ATOM 728 O O . GLY A 1 92 ? -5.214 3.213 4.115 1.00 97.00 92 GLY A O 1
ATOM 729 N N . LYS A 1 93 ? -4.390 2.345 2.201 1.00 95.88 93 LYS A N 1
ATOM 730 C CA . LYS A 1 93 ? -5.474 2.826 1.324 1.00 95.88 93 LYS A CA 1
ATOM 731 C C . LYS A 1 93 ? -6.835 2.252 1.733 1.00 95.88 93 LYS A C 1
ATOM 733 O O . LYS A 1 93 ? -7.826 2.985 1.750 1.00 95.88 93 LYS A O 1
ATOM 738 N N . LEU A 1 94 ? -6.904 0.973 2.115 1.00 96.12 94 LEU A N 1
ATOM 739 C CA . LEU A 1 94 ? -8.141 0.351 2.605 1.00 96.12 94 LEU A CA 1
ATOM 740 C C . LEU A 1 94 ? -8.607 0.974 3.928 1.00 96.12 94 LEU A C 1
ATOM 742 O O . LEU A 1 94 ? -9.789 1.292 4.064 1.00 96.12 94 LEU A O 1
ATOM 746 N N . ILE A 1 95 ? -7.699 1.223 4.879 1.00 96.19 95 ILE A N 1
ATOM 747 C CA . ILE A 1 95 ? -8.026 1.918 6.135 1.00 96.19 95 ILE A CA 1
ATOM 748 C C . ILE A 1 95 ? -8.572 3.321 5.836 1.00 96.19 95 ILE A C 1
ATOM 750 O O . ILE A 1 95 ? -9.602 3.708 6.393 1.00 96.19 95 ILE A O 1
ATOM 754 N N . LEU A 1 96 ? -7.924 4.083 4.949 1.00 95.25 96 LEU A N 1
ATOM 755 C CA . LEU A 1 96 ? -8.405 5.406 4.536 1.00 95.25 96 LEU A CA 1
ATOM 756 C C . LEU A 1 96 ? -9.793 5.348 3.903 1.00 95.25 96 LEU A C 1
ATOM 758 O O . LEU A 1 96 ? -10.653 6.153 4.247 1.00 95.25 96 LEU A O 1
ATOM 762 N N . ARG A 1 97 ? -10.044 4.375 3.025 1.00 95.00 97 ARG A N 1
ATOM 763 C CA . ARG A 1 97 ? -11.353 4.192 2.390 1.00 95.00 97 ARG A CA 1
ATOM 764 C C . ARG A 1 97 ? -12.448 3.909 3.418 1.00 95.00 97 ARG A C 1
ATOM 766 O O . ARG A 1 97 ? -13.506 4.536 3.369 1.00 95.00 97 ARG A O 1
ATOM 773 N N . VAL A 1 98 ? -12.191 3.007 4.370 1.00 95.00 98 VAL A N 1
ATOM 774 C CA . VAL A 1 98 ? -13.155 2.708 5.440 1.00 95.00 98 VAL A CA 1
ATOM 775 C C . VAL A 1 98 ? -13.381 3.943 6.302 1.00 95.00 98 VAL A C 1
ATOM 777 O O . VAL A 1 98 ? -14.522 4.322 6.537 1.00 95.00 98 VAL A O 1
ATOM 780 N N . THR A 1 99 ? -12.314 4.594 6.765 1.00 93.25 99 THR A N 1
ATOM 781 C CA . THR A 1 99 ? -12.426 5.737 7.684 1.00 93.25 99 THR A CA 1
ATOM 782 C C . THR A 1 99 ? -13.054 6.970 7.035 1.00 93.25 99 THR A C 1
ATOM 784 O O . THR A 1 99 ? -13.872 7.629 7.671 1.00 93.25 99 THR A O 1
ATOM 787 N N . GLY A 1 100 ? -12.747 7.238 5.764 1.00 92.31 100 GLY A N 1
ATOM 788 C CA . GLY A 1 100 ? -13.302 8.345 4.983 1.00 92.31 100 GLY A CA 1
ATOM 789 C C . GLY A 1 100 ? -14.770 8.171 4.589 1.00 92.31 100 GLY A C 1
ATOM 790 O O . GLY A 1 100 ? -15.421 9.152 4.240 1.00 92.31 100 GLY A O 1
ATOM 791 N N . SER A 1 101 ? -15.319 6.957 4.700 1.00 92.69 101 SER A N 1
ATOM 792 C CA . SER A 1 101 ? -16.742 6.678 4.447 1.00 92.69 101 SER A CA 1
ATOM 793 C C . SER A 1 101 ? -17.669 7.138 5.582 1.00 92.69 101 SER A C 1
ATOM 795 O O . SER A 1 101 ? -18.889 7.077 5.443 1.00 92.69 101 SER A O 1
ATOM 797 N N . TYR A 1 102 ? -17.116 7.593 6.711 1.00 93.25 102 TYR A N 1
ATOM 798 C CA . TYR A 1 102 ? -17.880 8.008 7.887 1.00 93.25 102 TYR A CA 1
ATOM 799 C C . TYR A 1 102 ? -17.421 9.374 8.399 1.00 93.25 102 TYR A C 1
ATOM 801 O O . TYR A 1 102 ? -16.251 9.744 8.312 1.00 93.25 102 TYR A O 1
ATOM 809 N N . SER A 1 103 ? -18.333 10.118 9.025 1.00 93.06 103 SER A N 1
ATOM 810 C CA . SER A 1 103 ? -17.960 11.338 9.743 1.00 93.06 103 SER A CA 1
ATOM 811 C C . SER A 1 103 ? -17.128 11.021 10.993 1.00 93.06 103 SER A C 1
ATOM 813 O O . SER A 1 103 ? -17.215 9.932 11.567 1.00 93.06 103 SER A O 1
ATOM 815 N N . LYS A 1 104 ? -16.368 12.002 11.501 1.00 90.75 104 LYS A N 1
ATOM 816 C CA . LYS A 1 104 ? -15.563 11.842 12.731 1.00 90.75 104 LYS A CA 1
ATOM 817 C C . LYS A 1 104 ? -16.389 11.353 13.931 1.00 90.75 104 LYS A C 1
ATOM 819 O O . LYS A 1 104 ? -15.912 10.550 14.731 1.00 90.75 104 LYS A O 1
ATOM 824 N N . GLN A 1 105 ? -17.631 11.824 14.061 1.00 92.19 105 GLN A N 1
ATOM 825 C CA . GLN A 1 105 ? -18.534 11.415 15.142 1.00 92.19 105 GLN A CA 1
ATOM 826 C C . GLN A 1 105 ? -19.013 9.970 14.966 1.00 92.19 105 GLN A C 1
ATOM 828 O O . GLN A 1 105 ? -18.961 9.193 15.920 1.00 92.19 105 GLN A O 1
ATOM 833 N N . GLN A 1 106 ? -19.415 9.592 13.747 1.00 93.56 106 GLN A N 1
ATOM 834 C CA . GLN A 1 106 ? -19.800 8.216 13.425 1.00 93.56 106 GLN A CA 1
ATOM 835 C C . GLN A 1 106 ? -18.637 7.255 13.672 1.00 93.56 106 GLN A C 1
ATOM 837 O O . GLN A 1 106 ? -18.813 6.237 14.337 1.00 93.56 106 GLN A O 1
ATOM 842 N N . MET A 1 107 ? -17.432 7.620 13.230 1.00 92.88 107 MET A N 1
ATOM 843 C CA . MET A 1 107 ? -16.230 6.822 13.447 1.00 92.88 107 MET A CA 1
ATOM 844 C C . MET A 1 107 ? -15.947 6.626 14.938 1.00 92.88 107 MET A C 1
ATOM 846 O O . MET A 1 107 ? -15.670 5.511 15.366 1.00 92.88 107 MET A O 1
ATOM 850 N N . LYS A 1 108 ? -16.099 7.662 15.775 1.00 91.31 108 LYS A N 1
ATOM 851 C CA . LYS A 1 108 ? -15.934 7.529 17.233 1.00 91.31 108 LYS A CA 1
ATOM 852 C C . LYS A 1 108 ? -16.877 6.476 17.832 1.00 91.31 108 LYS A C 1
ATOM 854 O O . LYS A 1 108 ? -16.434 5.666 18.644 1.00 91.31 108 LYS A O 1
ATOM 859 N N . ILE A 1 109 ? -18.145 6.466 17.419 1.00 93.62 109 ILE A N 1
ATOM 860 C CA . ILE A 1 109 ? -19.148 5.490 17.880 1.00 93.62 109 ILE A CA 1
ATOM 861 C C . ILE A 1 109 ? -18.808 4.085 17.369 1.00 93.62 109 ILE A C 1
ATOM 863 O O . ILE A 1 109 ? -18.802 3.127 18.142 1.00 93.62 109 ILE A O 1
ATOM 867 N N . LEU A 1 110 ? -18.480 3.961 16.081 1.00 92.62 110 LEU A N 1
ATOM 868 C CA . LEU A 1 110 ? -18.138 2.685 15.456 1.00 92.62 110 LEU A CA 1
ATOM 869 C C . LEU A 1 110 ? -16.879 2.072 16.075 1.00 92.62 110 LEU A C 1
ATOM 871 O O . LEU A 1 110 ? -16.879 0.892 16.409 1.00 92.62 110 LEU A O 1
ATOM 875 N N . LYS A 1 111 ? -15.837 2.865 16.333 1.00 91.75 111 LYS A N 1
ATOM 876 C CA . LYS A 1 111 ? -14.638 2.381 17.025 1.00 91.75 111 LYS A CA 1
ATOM 877 C C . LYS A 1 111 ? -14.946 1.818 18.403 1.00 91.75 111 LYS A C 1
ATOM 879 O O . LYS A 1 111 ? -14.418 0.766 18.744 1.00 91.75 111 LYS A O 1
ATOM 884 N N . LEU A 1 112 ? -15.803 2.486 19.180 1.00 90.94 112 LEU A N 1
ATOM 885 C CA . LEU A 1 112 ? -16.224 1.984 20.490 1.00 90.94 112 LEU A CA 1
ATOM 886 C C . LEU A 1 112 ? -16.974 0.654 20.349 1.00 90.94 112 LEU A C 1
ATOM 888 O O . LEU A 1 112 ? -16.638 -0.309 21.035 1.00 90.94 112 LEU A O 1
ATOM 892 N N . LYS A 1 113 ? -17.924 0.574 19.409 1.00 93.12 113 LYS A N 1
ATOM 893 C CA . LYS A 1 113 ? -18.705 -0.642 19.134 1.00 93.12 113 LYS A CA 1
ATOM 894 C C . LYS A 1 113 ? -17.827 -1.823 18.702 1.00 93.12 113 LYS A C 1
ATOM 896 O O . LYS A 1 113 ? -18.039 -2.939 19.160 1.00 93.12 113 LYS A O 1
ATOM 901 N N . HIS A 1 114 ? -16.843 -1.575 17.842 1.00 91.06 114 HIS A N 1
ATOM 902 C CA . HIS A 1 114 ? -15.959 -2.597 17.272 1.00 91.06 114 HIS A CA 1
ATOM 903 C C . HIS A 1 114 ? -14.639 -2.769 18.049 1.00 91.06 114 HIS A C 1
ATOM 905 O O . HIS A 1 114 ? -13.761 -3.518 17.620 1.00 91.06 114 HIS A O 1
ATOM 911 N N . GLN A 1 115 ? -14.492 -2.094 19.198 1.00 90.81 115 GLN A N 1
ATOM 912 C CA . GLN A 1 115 ? -13.296 -2.121 20.050 1.00 90.81 115 GLN A CA 1
ATOM 913 C C . GLN A 1 115 ? -11.995 -1.800 19.288 1.00 90.81 115 GLN A C 1
ATOM 915 O O . GLN A 1 115 ? -10.951 -2.430 19.487 1.00 90.81 115 GLN A O 1
ATOM 920 N N . ILE A 1 116 ? -12.059 -0.819 18.389 1.00 90.94 116 ILE A N 1
ATOM 921 C CA . ILE A 1 116 ? -10.921 -0.350 17.598 1.00 90.94 116 ILE A CA 1
ATOM 922 C C . ILE A 1 116 ? -10.208 0.744 18.389 1.00 90.94 116 ILE A C 1
ATOM 924 O O . ILE A 1 116 ? -10.808 1.746 18.783 1.00 90.94 116 ILE A O 1
ATOM 928 N N . LYS A 1 117 ? -8.912 0.543 18.636 1.00 89.62 117 LYS A N 1
ATOM 929 C CA . LYS A 1 117 ? -8.089 1.494 19.387 1.00 89.62 117 LYS A CA 1
ATOM 930 C C . LYS A 1 117 ? -7.853 2.760 18.574 1.00 89.62 117 LYS A C 1
ATOM 932 O O . LYS A 1 117 ? -7.627 2.692 17.368 1.00 89.62 117 LYS A O 1
ATOM 937 N N . SER A 1 118 ? -7.841 3.897 19.265 1.00 88.38 118 SER A N 1
ATOM 938 C CA . SER A 1 118 ? -7.385 5.143 18.661 1.00 88.38 118 SER A CA 1
ATOM 939 C C . SER A 1 118 ? -5.872 5.110 18.497 1.00 88.38 118 SER A C 1
ATOM 941 O O . SER A 1 118 ? -5.159 4.865 19.471 1.00 88.38 118 SER A O 1
ATOM 943 N N . GLN A 1 119 ? -5.383 5.354 17.288 1.00 91.94 119 GLN A N 1
ATOM 944 C CA . GLN A 1 119 ? -3.951 5.346 17.000 1.00 91.94 119 GLN A CA 1
ATOM 945 C C . GLN A 1 119 ? -3.633 6.160 15.750 1.00 91.94 119 GLN A C 1
ATOM 947 O O . GLN A 1 119 ? -4.452 6.289 14.842 1.00 91.94 119 GLN A O 1
ATOM 952 N N . ARG A 1 120 ? -2.413 6.694 15.704 1.00 93.19 120 ARG A N 1
ATOM 953 C CA . ARG A 1 120 ? -1.881 7.368 14.521 1.00 93.19 120 ARG A CA 1
ATOM 954 C C . ARG A 1 120 ? -1.090 6.362 13.706 1.00 93.19 120 ARG A C 1
ATOM 956 O O . ARG A 1 120 ? -0.106 5.812 14.197 1.00 93.19 120 ARG A O 1
ATOM 963 N N . LEU A 1 121 ? -1.529 6.126 12.479 1.00 95.12 121 LEU A N 1
ATOM 964 C CA . LEU A 1 121 ? -0.807 5.315 11.511 1.00 95.12 121 LEU A CA 1
ATOM 965 C C . LEU A 1 121 ? -0.185 6.225 10.460 1.00 95.12 121 LEU A C 1
ATOM 967 O O . LEU A 1 121 ? -0.666 7.326 10.197 1.00 95.12 121 LEU A O 1
ATOM 971 N N . SER A 1 122 ? 0.898 5.752 9.867 1.00 95.94 122 SER A N 1
ATOM 972 C CA . SER A 1 122 ? 1.539 6.419 8.746 1.00 95.94 122 SER A CA 1
ATOM 973 C C . SER A 1 122 ? 2.137 5.390 7.806 1.00 95.94 122 SER A C 1
ATOM 975 O O . SER A 1 122 ? 2.534 4.313 8.268 1.00 95.94 122 SER A O 1
ATOM 977 N N . TYR A 1 123 ? 2.182 5.685 6.517 1.00 95.94 123 TYR A N 1
ATOM 978 C CA . TYR A 1 123 ? 2.839 4.826 5.542 1.00 95.94 123 TYR A CA 1
ATOM 979 C C . TYR A 1 123 ? 3.259 5.616 4.301 1.00 95.94 123 TYR A C 1
ATOM 981 O O . TYR A 1 123 ? 2.558 6.555 3.925 1.00 95.94 123 TYR A O 1
ATOM 989 N N . PRO A 1 124 ? 4.379 5.257 3.657 1.00 94.62 124 PRO A N 1
ATOM 990 C CA . PRO A 1 124 ? 4.683 5.739 2.320 1.00 94.62 124 PRO A CA 1
ATOM 991 C C . PRO A 1 124 ? 3.754 5.049 1.318 1.00 94.62 124 PRO A C 1
ATOM 993 O O . PRO A 1 124 ? 3.591 3.828 1.350 1.00 94.62 124 PRO A O 1
ATOM 996 N N . GLU A 1 125 ? 3.132 5.826 0.440 1.00 95.75 125 GLU A N 1
ATOM 997 C CA . GLU A 1 125 ? 2.334 5.266 -0.645 1.00 95.75 125 GLU A CA 1
ATOM 998 C C . GLU A 1 125 ? 3.247 4.684 -1.729 1.00 95.75 125 GLU A C 1
ATOM 1000 O O . GLU A 1 125 ? 4.262 5.287 -2.083 1.00 95.75 125 GLU A O 1
ATOM 1005 N N . ILE A 1 126 ? 2.878 3.510 -2.241 1.00 96.88 126 ILE A N 1
ATOM 1006 C CA . ILE A 1 126 ? 3.446 2.960 -3.469 1.00 96.88 126 ILE A CA 1
ATOM 1007 C C . ILE A 1 126 ? 2.472 3.242 -4.612 1.00 96.88 126 ILE A C 1
ATOM 1009 O O . ILE A 1 126 ? 1.294 2.856 -4.556 1.00 96.88 126 ILE A O 1
ATOM 1013 N N . THR A 1 127 ? 2.979 3.929 -5.629 1.00 95.69 127 THR A N 1
ATOM 1014 C CA . THR A 1 127 ? 2.290 4.223 -6.885 1.00 95.69 127 THR A CA 1
ATOM 1015 C C . THR A 1 127 ? 2.920 3.432 -8.019 1.00 95.69 127 THR A C 1
ATOM 1017 O O . THR A 1 127 ? 4.057 2.970 -7.920 1.00 95.69 127 THR A O 1
ATOM 1020 N N . PHE A 1 128 ? 2.168 3.263 -9.101 1.00 95.56 128 PHE A N 1
ATOM 1021 C CA . PHE A 1 128 ? 2.616 2.522 -10.270 1.00 95.56 128 PHE A CA 1
ATOM 1022 C C . PHE A 1 128 ? 2.525 3.412 -11.498 1.00 95.56 128 PHE A C 1
ATOM 1024 O O . PHE A 1 128 ? 1.629 4.251 -11.595 1.00 95.56 128 PHE A O 1
ATOM 1031 N N . ARG A 1 129 ? 3.450 3.206 -12.429 1.00 94.12 129 ARG A N 1
ATOM 1032 C CA . ARG A 1 129 ? 3.416 3.809 -13.757 1.00 94.12 129 ARG A CA 1
ATOM 1033 C C . ARG A 1 129 ? 3.688 2.753 -14.808 1.00 94.12 129 ARG A C 1
ATOM 1035 O O . ARG A 1 129 ? 4.491 1.847 -14.577 1.00 94.12 129 ARG A O 1
ATOM 1042 N N . HIS A 1 130 ? 3.081 2.900 -15.974 1.00 93.88 130 HIS A N 1
ATOM 1043 C CA . HIS A 1 130 ? 3.433 2.110 -17.142 1.00 93.88 130 HIS A CA 1
ATOM 1044 C C . HIS A 1 130 ? 4.204 2.913 -18.184 1.00 93.88 130 HIS A C 1
ATOM 1046 O O . HIS A 1 130 ? 4.098 4.135 -18.273 1.00 93.88 130 HIS A O 1
ATOM 1052 N N . VAL A 1 131 ? 4.973 2.195 -18.998 1.00 91.50 131 VAL A N 1
ATOM 1053 C CA . VAL A 1 131 ? 5.579 2.714 -20.224 1.00 91.50 131 VAL A CA 1
ATOM 1054 C C . VAL A 1 131 ? 5.279 1.743 -21.354 1.00 91.50 131 VAL A C 1
ATOM 1056 O O . VAL A 1 131 ? 5.554 0.546 -21.248 1.00 91.50 131 VAL A O 1
ATOM 1059 N N . ASP A 1 132 ? 4.724 2.277 -22.438 1.00 89.19 132 ASP A N 1
ATOM 1060 C CA . ASP A 1 132 ? 4.507 1.541 -23.676 1.00 89.19 132 ASP A CA 1
ATOM 1061 C C . ASP A 1 132 ? 5.717 1.731 -24.596 1.00 89.19 132 ASP A C 1
ATOM 1063 O O . ASP A 1 132 ? 6.025 2.837 -25.039 1.00 89.19 132 ASP A O 1
ATOM 1067 N N . VAL A 1 133 ? 6.419 0.636 -24.878 1.00 86.56 133 VAL A N 1
ATOM 1068 C CA . VAL A 1 133 ? 7.608 0.622 -25.730 1.00 86.56 133 VAL A CA 1
ATOM 1069 C C . VAL A 1 133 ? 7.238 -0.021 -27.060 1.00 86.56 133 VAL A C 1
ATOM 1071 O O . VAL A 1 133 ? 6.845 -1.192 -27.115 1.00 86.56 133 VAL A O 1
ATOM 1074 N N . MET A 1 134 ? 7.374 0.742 -28.147 1.00 82.62 134 MET A N 1
ATOM 1075 C CA . MET A 1 134 ? 7.063 0.262 -29.496 1.00 82.62 134 MET A CA 1
ATOM 1076 C C . MET A 1 134 ? 7.832 -1.031 -29.806 1.00 82.62 134 MET A C 1
ATOM 1078 O O . MET A 1 134 ? 9.053 -1.081 -29.684 1.00 82.62 134 MET A O 1
ATOM 1082 N N . GLY A 1 135 ? 7.105 -2.085 -30.191 1.00 80.50 135 GLY A N 1
ATOM 1083 C CA . GLY A 1 135 ? 7.666 -3.403 -30.518 1.00 80.50 135 GLY A CA 1
ATOM 1084 C C . GLY A 1 135 ? 8.001 -4.307 -29.322 1.00 80.50 135 GLY A C 1
ATOM 1085 O O . GLY A 1 135 ? 8.208 -5.499 -29.530 1.00 80.50 135 GLY A O 1
ATOM 1086 N N . SER A 1 136 ? 7.996 -3.784 -28.091 1.00 82.75 136 SER A N 1
ATOM 1087 C CA . SER A 1 136 ? 8.368 -4.534 -26.874 1.00 82.75 136 SER A CA 1
ATOM 1088 C C . SER A 1 136 ? 7.218 -4.696 -25.875 1.00 82.75 136 SER A C 1
ATOM 1090 O O . SER A 1 136 ? 7.2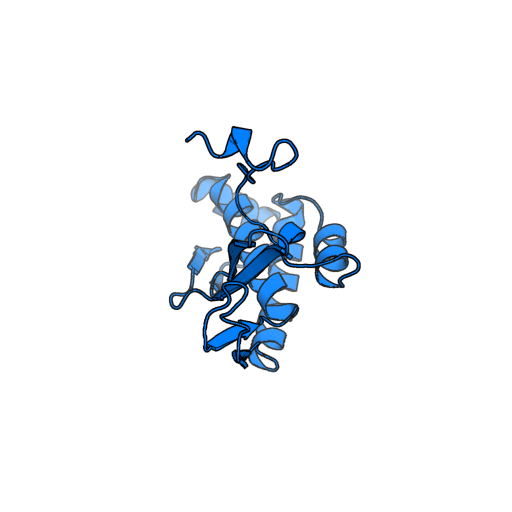84 -5.558 -25.002 1.00 82.75 136 SER A O 1
ATOM 1092 N N . GLY A 1 137 ? 6.152 -3.905 -26.015 1.00 87.56 137 GLY A N 1
ATOM 1093 C CA . GLY A 1 137 ? 4.945 -3.999 -25.194 1.00 87.56 137 GLY A CA 1
ATOM 1094 C C . GLY A 1 137 ? 4.921 -3.016 -24.024 1.00 87.56 137 GLY A C 1
ATOM 1095 O O . GLY A 1 137 ? 5.590 -1.983 -24.050 1.00 87.56 137 GLY A O 1
ATOM 1096 N N . ARG A 1 138 ? 4.099 -3.333 -23.018 1.00 91.00 138 ARG A N 1
ATOM 1097 C CA . ARG A 1 138 ? 3.849 -2.500 -21.835 1.00 91.00 138 ARG A CA 1
ATOM 1098 C C . ARG A 1 138 ? 4.642 -3.003 -20.636 1.00 91.00 138 ARG A C 1
ATOM 1100 O O . ARG A 1 138 ? 4.554 -4.183 -20.293 1.00 91.00 138 ARG A O 1
ATOM 1107 N N . PHE A 1 139 ? 5.352 -2.098 -19.977 1.00 92.50 139 PHE A N 1
ATOM 1108 C CA . PHE A 1 139 ? 6.119 -2.367 -18.762 1.00 92.50 139 PHE A CA 1
ATOM 1109 C C . PHE A 1 139 ? 5.572 -1.542 -17.605 1.00 92.50 139 PHE A C 1
ATOM 1111 O O . PHE A 1 139 ? 5.110 -0.429 -17.830 1.00 92.50 139 PHE A O 1
ATOM 1118 N N . PHE A 1 140 ? 5.639 -2.078 -16.387 1.00 94.44 140 PHE A N 1
ATOM 1119 C CA . PHE A 1 140 ? 5.137 -1.429 -15.178 1.00 94.44 140 PHE A CA 1
ATOM 1120 C C . PHE A 1 140 ? 6.259 -1.246 -14.164 1.00 94.44 140 PHE A C 1
ATOM 1122 O O . PHE A 1 140 ? 7.076 -2.143 -13.952 1.00 94.44 140 PHE A O 1
ATOM 1129 N N . TYR A 1 141 ? 6.260 -0.086 -13.522 1.00 95.94 141 TYR A N 1
ATOM 1130 C CA . TYR A 1 141 ? 7.275 0.353 -12.579 1.00 95.94 141 TYR A CA 1
ATOM 1131 C C . TYR A 1 141 ? 6.605 0.875 -11.315 1.00 95.94 141 TYR A C 1
ATOM 1133 O O . TYR A 1 141 ? 5.511 1.438 -11.376 1.00 95.94 141 TYR A O 1
ATOM 1141 N N . ALA A 1 142 ? 7.257 0.672 -10.173 1.00 96.88 142 ALA A N 1
ATOM 1142 C CA . ALA A 1 142 ? 6.774 1.128 -8.879 1.00 96.88 142 ALA A CA 1
ATOM 1143 C C . ALA A 1 142 ? 7.564 2.348 -8.407 1.00 96.88 142 ALA A C 1
ATOM 1145 O O . ALA A 1 142 ? 8.775 2.439 -8.595 1.00 96.88 142 ALA A O 1
ATOM 1146 N N . GLU A 1 143 ? 6.881 3.257 -7.730 1.00 95.69 143 GLU A N 1
ATOM 1147 C CA . GLU A 1 143 ? 7.472 4.442 -7.126 1.00 95.69 143 GLU A CA 1
ATOM 1148 C C . GLU A 1 143 ? 7.029 4.539 -5.674 1.00 95.69 143 GLU A C 1
ATOM 1150 O O . GLU A 1 143 ? 5.880 4.253 -5.334 1.00 95.69 143 GLU A O 1
ATOM 1155 N N . LYS A 1 144 ? 7.955 4.936 -4.802 1.00 95.56 144 LYS A N 1
ATOM 1156 C CA . LYS A 1 144 ? 7.682 5.132 -3.383 1.00 95.56 144 LYS A CA 1
ATOM 1157 C C . LYS A 1 144 ? 7.605 6.613 -3.074 1.00 95.56 144 LYS A C 1
ATOM 1159 O O . LYS A 1 144 ? 8.573 7.346 -3.275 1.00 95.56 144 LYS A O 1
ATOM 1164 N N . ALA A 1 145 ? 6.472 7.038 -2.530 1.00 92.00 145 ALA A N 1
ATOM 1165 C CA . ALA A 1 145 ? 6.292 8.404 -2.079 1.00 92.00 145 ALA A CA 1
ATOM 1166 C C . ALA A 1 145 ? 7.309 8.749 -0.980 1.00 92.00 145 ALA A C 1
ATOM 1168 O O . ALA A 1 145 ? 7.528 7.988 -0.033 1.00 92.00 145 ALA A O 1
ATOM 1169 N N . THR A 1 146 ? 7.908 9.933 -1.091 1.00 87.56 146 THR A N 1
ATOM 1170 C CA . THR A 1 146 ? 8.846 10.464 -0.091 1.00 87.56 146 THR A CA 1
ATOM 1171 C C . THR A 1 146 ? 8.139 10.917 1.184 1.00 87.56 146 THR A C 1
ATOM 1173 O O . THR A 1 146 ? 8.726 10.895 2.265 1.00 87.56 146 THR A O 1
ATOM 1176 N N . LEU A 1 147 ? 6.873 11.322 1.069 1.00 90.62 147 LEU A N 1
ATOM 1177 C CA . LEU A 1 147 ? 6.034 11.730 2.187 1.00 90.62 147 LEU A CA 1
ATOM 1178 C C . LEU A 1 147 ? 5.158 10.569 2.652 1.00 90.62 147 LEU A C 1
ATOM 1180 O O . LEU A 1 147 ? 4.552 9.863 1.848 1.00 90.62 147 LEU A O 1
ATOM 1184 N N . GLU A 1 148 ? 5.052 10.412 3.970 1.00 93.19 148 GLU A N 1
ATOM 1185 C CA . GLU A 1 148 ? 4.129 9.445 4.553 1.00 93.19 148 GLU A CA 1
ATOM 1186 C C . GLU A 1 148 ? 2.707 10.008 4.626 1.00 93.19 148 GLU A C 1
ATOM 1188 O O . GLU A 1 148 ? 2.460 11.087 5.179 1.00 93.19 148 GLU A O 1
ATOM 1193 N N . THR A 1 149 ? 1.754 9.208 4.166 1.00 93.19 149 THR A N 1
ATOM 1194 C CA . THR A 1 149 ? 0.327 9.422 4.365 1.00 93.19 149 THR A CA 1
ATOM 1195 C C . THR A 1 149 ? -0.032 9.103 5.808 1.00 93.19 149 THR A C 1
ATOM 1197 O O . THR A 1 149 ? 0.293 8.031 6.316 1.00 93.19 149 THR A O 1
ATOM 1200 N N . LYS A 1 150 ? -0.704 10.036 6.490 1.00 93.94 150 LYS A N 1
ATOM 1201 C CA . LYS A 1 150 ? -1.087 9.914 7.904 1.00 93.94 150 LYS A CA 1
ATOM 1202 C C . LYS A 1 150 ? -2.555 9.530 8.027 1.00 93.94 150 LYS A C 1
ATOM 1204 O O . LYS A 1 150 ? -3.409 10.143 7.395 1.00 93.94 150 LYS A O 1
ATOM 1209 N N . ILE A 1 151 ? -2.842 8.570 8.898 1.00 91.19 151 ILE A N 1
ATOM 1210 C CA . ILE A 1 151 ? -4.198 8.134 9.220 1.00 91.19 151 ILE A CA 1
ATOM 1211 C C . ILE A 1 151 ? -4.429 8.321 10.714 1.00 91.19 151 ILE A C 1
ATOM 1213 O O . ILE A 1 151 ? -3.663 7.828 11.547 1.00 91.19 151 ILE A O 1
ATOM 1217 N N . GLU A 1 152 ? -5.517 9.003 11.052 1.00 88.50 152 GLU A N 1
ATOM 1218 C CA . GLU A 1 152 ? -6.013 9.087 12.419 1.00 88.50 152 GLU A CA 1
ATOM 1219 C C . GLU A 1 152 ? -7.179 8.116 12.577 1.00 88.50 152 GLU A C 1
ATOM 1221 O O . GLU A 1 152 ? -8.263 8.348 12.041 1.00 88.50 152 GLU A O 1
ATOM 1226 N N . LEU A 1 153 ? -6.934 7.019 13.298 1.00 85.44 153 LEU A N 1
ATOM 1227 C CA . LEU A 1 153 ? -7.988 6.111 13.739 1.00 85.44 153 LEU A CA 1
ATOM 1228 C C . LEU A 1 153 ? -8.594 6.629 15.030 1.00 85.44 153 LEU A C 1
ATOM 1230 O O . LEU A 1 153 ? -7.902 6.749 16.066 1.00 85.44 153 LEU A O 1
#

pLDDT: mean 90.75, std 9.09, range [50.22, 97.69]

Foldseek 3Di:
DPPCVVCVPDDDDPDFDDPPNADDPDDVLVVLDVVLDALELLSLQVLVVLLVVLVVVCVVPFWFFDQDDVLQPADRRFTDGDSSLVSNQVSVVSNCVHVVVDDPVVVVVSCVVNVPDWDKDKHWHKGKDWDQDVPPGIDMGIDTHPDIDIDTD